Protein AF-A0A2V7FLP2-F1 (af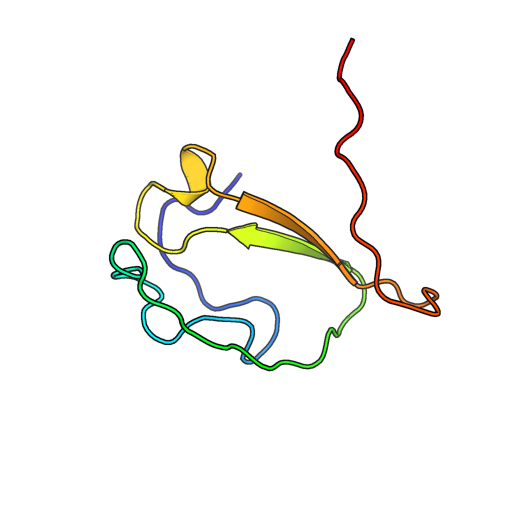db_monomer)

Mean predicted aligned error: 3.6 Å

Solvent-accessible surface area (backbone atoms only — not comparable to full-atom values): 5130 Å² total; per-residue (Å²): 133,65,57,55,47,61,70,85,58,96,34,72,58,61,54,56,98,45,44,59,81,44,76,61,90,93,60,84,82,86,63,71,60,69,88,54,72,64,46,84,46,72,52,56,44,30,26,68,44,42,24,56,77,60,42,56,48,84,39,73,32,63,90,78,65,90,67,93,80,91,76,80,81,77,83,82,129

Nearest PDB structures (foldseek):
  1a8z-assembly1_A  TM=7.344E-01  e=3.959E-01  Acidithiobacillus ferrooxidans

Sequence (77 aa):
PLPVQTVAPAIPRAFTLRLTEGLVSEATDTMRFTAHPAGEYLIFCGVPGHGAEGMWIRFRVSATAEAPALLATPATH

pLDDT: mean 93.24, std 6.88, range [46.06, 98.31]

Foldseek 3Di:
DWDQAADDDPFPQPDFPPQANDDDPPDDTDTDGDLDDFDKDKDARRHGRRRVVPRIDIDGDDPPDPDDDDDDDDDDD

Seconda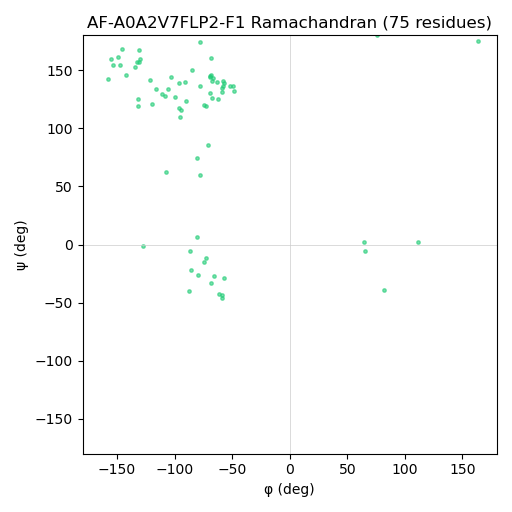ry structure (DSSP, 8-state):
---SS----SSTT-S-S-TTT-PPTT----------S-EEEEEE--STTTTTTT-EEEEEE-SS-SS----PPPPP-

Structure (mmCIF, N/CA/C/O backbone):
data_AF-A0A2V7FLP2-F1
#
_entry.id   AF-A0A2V7FLP2-F1
#
loop_
_atom_site.group_PDB
_atom_site.id
_atom_site.type_symbol
_atom_site.label_atom_id
_atom_site.label_alt_id
_atom_site.label_comp_id
_atom_site.label_asym_id
_atom_site.label_entity_id
_atom_site.label_seq_id
_atom_site.pdbx_PDB_ins_code
_atom_site.Cartn_x
_atom_site.Cartn_y
_atom_site.Cartn_z
_atom_site.occupancy
_atom_site.B_iso_or_equiv
_atom_site.auth_seq_id
_atom_site.auth_comp_id
_atom_site.auth_asym_id
_atom_site.auth_atom_id
_atom_site.pdbx_PDB_model_num
ATOM 1 N N . PRO A 1 1 ? 5.594 -15.232 4.105 1.00 75.50 1 PRO A N 1
ATOM 2 C CA . PRO A 1 1 ? 6.669 -14.919 3.129 1.00 75.50 1 PRO A CA 1
ATOM 3 C C . PRO A 1 1 ? 6.146 -13.854 2.162 1.00 75.50 1 PRO A C 1
ATOM 5 O O . PRO A 1 1 ? 4.952 -13.877 1.865 1.00 75.50 1 PRO A O 1
ATOM 8 N N . LEU A 1 2 ? 6.986 -12.907 1.739 1.00 86.81 2 LEU A N 1
ATOM 9 C CA . LEU A 1 2 ? 6.579 -11.908 0.747 1.00 86.81 2 LEU A CA 1
ATOM 10 C C . LEU A 1 2 ? 6.375 -12.567 -0.625 1.00 86.81 2 LEU A C 1
ATOM 12 O O . LEU A 1 2 ? 7.112 -13.502 -0.952 1.00 86.81 2 LEU A O 1
ATOM 16 N N . PRO A 1 3 ? 5.393 -12.112 -1.424 1.00 89.44 3 PRO A N 1
ATOM 17 C CA . PRO A 1 3 ? 5.250 -12.565 -2.800 1.00 89.44 3 PRO A CA 1
ATOM 18 C C . PRO A 1 3 ? 6.525 -12.282 -3.607 1.00 89.44 3 PRO A C 1
ATOM 20 O O . PRO A 1 3 ? 7.085 -11.192 -3.533 1.00 89.44 3 PRO A O 1
ATOM 23 N N . VAL A 1 4 ? 6.958 -13.259 -4.407 1.00 93.94 4 VAL A N 1
ATOM 24 C CA . VAL A 1 4 ? 8.097 -13.118 -5.339 1.00 93.94 4 VAL A CA 1
ATOM 25 C C . VAL A 1 4 ? 7.684 -12.555 -6.702 1.00 93.94 4 VAL A C 1
ATOM 27 O O . VAL A 1 4 ? 8.527 -12.297 -7.554 1.00 93.94 4 VAL A O 1
ATOM 30 N N . GLN A 1 5 ? 6.384 -12.374 -6.921 1.00 93.25 5 GLN A N 1
ATOM 31 C CA . GLN A 1 5 ? 5.783 -11.942 -8.177 1.00 93.25 5 GLN A CA 1
ATOM 32 C C . GLN A 1 5 ? 4.561 -11.069 -7.901 1.00 93.25 5 GLN A C 1
ATOM 34 O O . GLN A 1 5 ? 4.048 -11.031 -6.778 1.00 93.25 5 GLN A O 1
ATOM 39 N N . THR A 1 6 ? 4.068 -10.407 -8.942 1.00 94.19 6 THR A N 1
ATOM 40 C CA . THR A 1 6 ? 2.837 -9.624 -8.873 1.00 94.19 6 THR A CA 1
ATOM 41 C C . THR A 1 6 ? 1.658 -10.506 -8.464 1.00 94.19 6 THR A C 1
ATOM 43 O O . THR A 1 6 ? 1.464 -11.599 -8.999 1.00 94.19 6 THR A O 1
ATOM 46 N N . VAL A 1 7 ? 0.842 -10.014 -7.534 1.00 93.88 7 VAL A N 1
ATOM 47 C CA . VAL A 1 7 ? -0.423 -10.642 -7.134 1.00 93.88 7 VAL A CA 1
ATOM 48 C C . VAL A 1 7 ? -1.543 -9.608 -7.147 1.00 93.88 7 VAL A C 1
ATOM 50 O O . VAL A 1 7 ? -1.288 -8.404 -7.092 1.00 93.88 7 VAL A O 1
ATOM 53 N N . ALA A 1 8 ? -2.790 -10.075 -7.221 1.00 94.44 8 ALA A N 1
ATOM 54 C CA . ALA A 1 8 ? -3.944 -9.200 -7.060 1.00 94.44 8 ALA A CA 1
ATOM 55 C C . ALA A 1 8 ? -3.893 -8.500 -5.685 1.00 94.44 8 ALA A C 1
ATOM 57 O O . ALA A 1 8 ? -3.516 -9.134 -4.693 1.00 94.44 8 ALA A O 1
ATOM 58 N N . PRO A 1 9 ? -4.265 -7.211 -5.599 1.00 95.31 9 PRO A N 1
ATOM 59 C CA . PRO A 1 9 ? -4.241 -6.492 -4.334 1.00 95.31 9 PRO A CA 1
ATOM 60 C C . PRO A 1 9 ? -5.296 -7.062 -3.381 1.00 95.31 9 PRO A C 1
ATOM 62 O O . PRO A 1 9 ? -6.419 -7.362 -3.785 1.00 95.31 9 PRO A O 1
ATOM 65 N N . ALA A 1 10 ? -4.947 -7.165 -2.099 1.00 96.44 10 ALA A N 1
ATOM 66 C CA . ALA A 1 10 ? -5.863 -7.654 -1.067 1.00 96.44 10 ALA A CA 1
ATOM 67 C C . ALA A 1 10 ? -7.058 -6.710 -0.830 1.00 96.44 10 ALA A C 1
ATOM 69 O O . ALA A 1 10 ? -8.122 -7.158 -0.412 1.00 96.44 10 ALA A O 1
ATOM 70 N N . ILE A 1 11 ? -6.883 -5.412 -1.106 1.00 97.19 11 ILE A N 1
ATOM 71 C CA . ILE A 1 11 ? -7.943 -4.402 -1.062 1.00 97.19 11 ILE A CA 1
ATOM 72 C C . ILE A 1 11 ? -8.231 -3.944 -2.500 1.00 97.19 11 ILE A C 1
ATOM 74 O O . ILE A 1 11 ? -7.294 -3.575 -3.219 1.00 97.19 11 ILE A O 1
ATOM 78 N N . PRO A 1 12 ? -9.501 -3.932 -2.949 1.00 95.69 12 PRO A N 1
ATOM 79 C CA . PRO A 1 12 ? -9.847 -3.484 -4.292 1.00 95.69 12 PRO A CA 1
ATOM 80 C C . PRO A 1 12 ? -9.271 -2.100 -4.602 1.00 95.69 12 PRO A C 1
ATOM 82 O O . PRO A 1 12 ? -9.355 -1.185 -3.786 1.00 95.69 12 PRO A O 1
ATOM 85 N N . ARG A 1 13 ? -8.706 -1.941 -5.806 1.00 94.81 13 ARG A N 1
ATOM 86 C CA . ARG A 1 13 ? -8.100 -0.686 -6.303 1.00 94.81 13 ARG A CA 1
ATOM 87 C C . ARG A 1 13 ? -6.851 -0.194 -5.552 1.00 94.81 13 ARG A C 1
ATOM 89 O O . ARG A 1 13 ? -6.303 0.828 -5.958 1.00 94.81 13 ARG A O 1
ATOM 96 N N . ALA A 1 14 ? -6.348 -0.911 -4.544 1.00 96.62 14 ALA A N 1
ATOM 97 C CA . ALA A 1 14 ? -5.113 -0.565 -3.833 1.00 96.62 14 ALA A CA 1
ATOM 98 C C . ALA A 1 14 ? -3.853 -0.957 -4.634 1.00 96.62 14 ALA A C 1
ATOM 100 O O . ALA A 1 14 ? -3.061 -1.794 -4.204 1.00 96.62 14 ALA A O 1
ATOM 101 N N . PHE A 1 15 ? -3.706 -0.399 -5.838 1.00 95.25 15 PHE A N 1
ATOM 102 C CA . PHE A 1 15 ? -2.567 -0.636 -6.722 1.00 95.25 15 PHE A CA 1
ATOM 103 C C . PHE A 1 15 ? -2.310 0.543 -7.670 1.00 95.25 15 PHE A C 1
ATOM 105 O O . PHE A 1 15 ? -3.235 1.282 -8.013 1.00 95.25 15 PHE A O 1
ATOM 112 N N . THR A 1 16 ? -1.065 0.676 -8.126 1.00 94.00 16 THR A N 1
ATOM 113 C CA . THR A 1 16 ? -0.659 1.565 -9.226 1.00 94.00 16 THR A CA 1
ATOM 114 C C . THR A 1 16 ? -0.855 0.879 -10.578 1.00 94.00 16 THR A C 1
ATOM 116 O O . THR A 1 16 ? -0.734 -0.337 -10.685 1.00 94.00 16 THR A O 1
ATOM 119 N N . LEU A 1 17 ? -1.136 1.631 -11.641 1.00 89.69 17 LEU A N 1
ATOM 120 C CA . LEU A 1 17 ? -1.518 1.098 -12.957 1.00 89.69 17 LEU A CA 1
ATOM 121 C C . LEU A 1 17 ? -0.488 0.125 -13.562 1.00 89.69 17 LEU A C 1
ATOM 123 O O . LEU A 1 17 ? -0.867 -0.764 -14.320 1.00 89.69 17 LEU A O 1
ATOM 127 N N . ARG A 1 18 ? 0.797 0.284 -13.224 1.00 91.69 18 ARG A N 1
ATOM 128 C CA . ARG A 1 18 ? 1.931 -0.515 -13.722 1.00 91.69 18 ARG A CA 1
ATOM 129 C C . ARG A 1 18 ? 2.459 -1.449 -12.628 1.00 91.69 18 ARG A C 1
ATOM 131 O O . ARG A 1 18 ? 3.582 -1.301 -12.158 1.00 91.69 18 ARG A O 1
ATOM 138 N N . LEU A 1 19 ? 1.615 -2.375 -12.176 1.00 90.25 19 LEU A N 1
ATOM 139 C CA . LEU A 1 19 ? 1.909 -3.306 -11.075 1.00 90.25 19 LEU A CA 1
ATOM 140 C C . LEU A 1 19 ? 3.146 -4.183 -11.330 1.00 90.25 19 LEU A C 1
ATOM 142 O O . LEU A 1 19 ? 3.974 -4.346 -10.434 1.00 90.25 19 LEU A O 1
ATOM 146 N N . THR A 1 20 ? 3.239 -4.760 -12.531 1.00 93.88 20 THR A N 1
ATOM 147 C CA . THR A 1 20 ? 4.282 -5.731 -12.892 1.00 93.88 20 THR A CA 1
ATOM 148 C C . THR A 1 20 ? 5.532 -5.039 -13.420 1.00 93.88 20 THR A C 1
ATOM 150 O O . THR A 1 20 ? 6.643 -5.456 -13.107 1.00 93.88 20 THR A O 1
ATOM 153 N N . GLU A 1 21 ? 5.364 -3.984 -14.220 1.00 95.44 21 GLU A N 1
ATOM 154 C CA . GLU A 1 21 ? 6.472 -3.233 -14.819 1.00 95.44 21 GLU A CA 1
ATOM 155 C C . GLU A 1 21 ? 7.109 -2.243 -13.839 1.00 95.44 21 GLU A C 1
ATOM 157 O O . GLU A 1 21 ? 8.276 -1.891 -13.987 1.00 95.44 21 GLU A O 1
ATOM 162 N N . GLY A 1 22 ? 6.345 -1.784 -12.847 1.00 93.62 22 GLY A N 1
ATOM 163 C CA . GLY A 1 22 ? 6.747 -0.707 -11.956 1.00 93.62 22 GLY A CA 1
ATOM 164 C C . GLY A 1 22 ? 6.650 0.680 -12.599 1.00 93.62 22 GLY A C 1
ATOM 165 O O . GLY A 1 22 ? 6.248 0.858 -13.753 1.00 93.62 22 GLY A O 1
ATOM 166 N N . LEU A 1 23 ? 7.009 1.687 -11.806 1.00 93.88 23 LEU A N 1
ATOM 167 C CA . LEU A 1 23 ? 7.187 3.064 -12.260 1.00 93.88 23 LEU A CA 1
ATOM 168 C C . LEU A 1 23 ? 8.673 3.296 -12.541 1.00 93.88 23 LEU A C 1
ATOM 170 O O . LEU A 1 23 ? 9.525 2.848 -11.774 1.00 93.88 23 LEU A O 1
ATOM 174 N N . VAL A 1 24 ? 8.980 4.004 -13.628 1.00 93.56 24 VAL A N 1
ATOM 175 C CA . VAL A 1 24 ? 10.347 4.482 -13.879 1.00 93.56 24 VAL A CA 1
ATOM 176 C C . VAL A 1 24 ? 10.722 5.555 -12.853 1.00 93.56 24 VAL A C 1
ATOM 178 O O . VAL A 1 24 ? 9.843 6.151 -12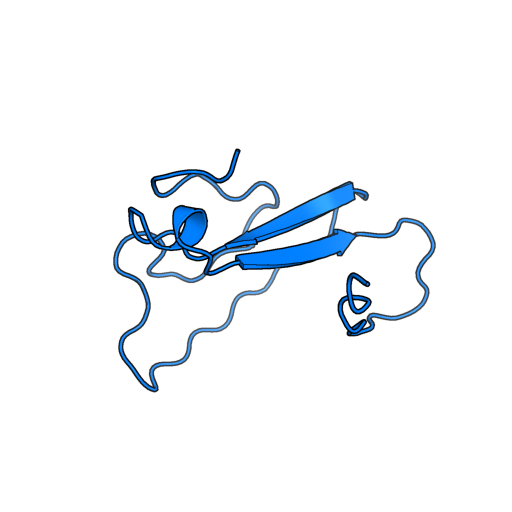.229 1.00 93.56 24 VAL A O 1
ATOM 181 N N . SER A 1 25 ? 12.018 5.811 -12.675 1.00 92.12 25 SER A N 1
ATOM 182 C CA . SER A 1 25 ? 12.504 6.854 -11.767 1.00 92.12 25 SER A CA 1
ATOM 183 C C . SER A 1 25 ? 11.781 8.181 -11.998 1.00 92.12 25 SER A C 1
ATOM 185 O O . SER A 1 25 ? 11.558 8.576 -13.139 1.00 92.12 25 SER A O 1
ATOM 187 N N . GLU A 1 26 ? 11.400 8.836 -10.900 1.00 94.00 26 GLU A N 1
ATOM 188 C CA . GLU A 1 26 ? 10.700 10.133 -10.875 1.00 94.00 26 GLU A CA 1
ATOM 189 C C . GLU A 1 26 ? 9.279 10.131 -11.474 1.00 94.00 26 GLU A C 1
ATOM 191 O O . GLU A 1 26 ? 8.552 11.117 -11.333 1.00 94.00 26 GLU A O 1
ATOM 196 N N . ALA A 1 27 ? 8.817 9.024 -12.068 1.00 94.06 27 ALA A N 1
ATOM 197 C CA . ALA A 1 27 ? 7.423 8.894 -12.467 1.00 94.06 27 ALA A CA 1
ATOM 198 C C . ALA A 1 27 ? 6.508 8.803 -11.240 1.00 94.06 27 ALA A C 1
ATOM 200 O O . ALA A 1 27 ? 6.843 8.217 -10.210 1.00 94.06 27 ALA A O 1
ATOM 201 N N . THR A 1 28 ? 5.312 9.370 -11.377 1.00 93.75 28 THR A N 1
ATOM 202 C CA . THR A 1 28 ? 4.296 9.397 -10.324 1.00 93.75 28 THR A CA 1
ATOM 203 C C . THR A 1 28 ? 3.020 8.731 -10.814 1.00 93.75 28 THR A C 1
ATOM 205 O O . THR A 1 28 ? 2.605 8.924 -11.955 1.00 93.75 28 THR A O 1
ATOM 208 N N . ASP A 1 29 ? 2.373 7.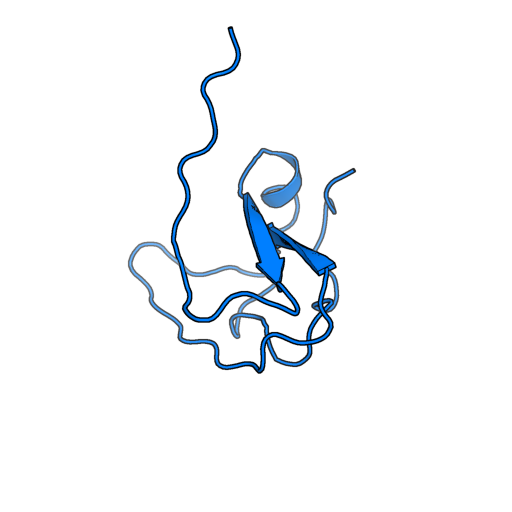983 -9.926 1.00 94.44 29 ASP A N 1
ATOM 209 C CA . ASP A 1 29 ? 1.021 7.467 -10.111 1.00 94.44 29 ASP A CA 1
ATOM 210 C C . ASP A 1 29 ? 0.214 7.691 -8.825 1.00 94.44 29 ASP A C 1
ATOM 212 O O . ASP A 1 29 ? 0.772 7.775 -7.729 1.00 94.44 29 ASP A O 1
ATOM 216 N N . THR A 1 30 ? -1.104 7.812 -8.951 1.00 94.00 30 THR A N 1
ATOM 217 C CA . THR A 1 30 ? -2.022 8.016 -7.828 1.00 94.00 30 THR A CA 1
ATOM 218 C C . THR A 1 30 ? -3.021 6.872 -7.761 1.00 94.00 30 THR A C 1
ATOM 220 O O . THR A 1 30 ? -3.833 6.682 -8.664 1.00 94.00 30 THR A O 1
ATOM 223 N N . MET A 1 31 ? -3.041 6.170 -6.629 1.00 93.56 31 MET A N 1
ATOM 224 C CA . MET A 1 31 ? -4.075 5.184 -6.317 1.00 93.56 31 MET A CA 1
ATOM 225 C C . MET A 1 31 ? -5.085 5.743 -5.312 1.00 93.56 31 MET A C 1
ATOM 227 O O . MET A 1 31 ? -4.736 6.498 -4.405 1.00 93.56 31 MET A O 1
ATOM 231 N N . ARG A 1 32 ? -6.356 5.362 -5.467 1.00 95.44 32 ARG A N 1
ATOM 232 C CA . ARG A 1 32 ? -7.442 5.689 -4.533 1.00 95.44 32 ARG A CA 1
ATOM 233 C C . ARG A 1 32 ? -8.227 4.424 -4.231 1.00 95.44 32 ARG A C 1
ATOM 235 O O . ARG A 1 32 ? -8.712 3.766 -5.150 1.00 95.44 32 ARG A O 1
ATOM 242 N N . PHE A 1 33 ? -8.358 4.112 -2.951 1.00 95.94 33 PHE A N 1
ATOM 243 C CA . PHE A 1 33 ? -9.088 2.954 -2.458 1.00 95.94 33 PHE A CA 1
ATOM 244 C C . PHE A 1 33 ? -9.684 3.261 -1.084 1.00 95.94 33 PHE A C 1
ATOM 246 O O . PHE A 1 33 ? -9.250 4.188 -0.397 1.00 95.94 33 PHE A O 1
ATOM 253 N N . THR A 1 34 ? -10.669 2.469 -0.679 1.00 96.62 34 THR A N 1
ATOM 254 C CA . THR A 1 34 ? -11.212 2.499 0.681 1.00 96.62 34 THR A CA 1
ATOM 255 C C . THR A 1 34 ? -10.423 1.522 1.543 1.00 96.62 34 THR A C 1
ATOM 257 O O . THR A 1 34 ? -10.352 0.342 1.214 1.00 96.62 34 THR A O 1
ATOM 260 N N . ALA A 1 35 ? -9.833 1.994 2.642 1.00 96.38 35 ALA A N 1
ATOM 261 C CA . ALA A 1 35 ? -9.099 1.155 3.587 1.00 96.38 35 ALA A CA 1
ATOM 262 C C . ALA A 1 35 ? -10.067 0.261 4.386 1.00 96.38 35 ALA A C 1
ATOM 264 O O . ALA A 1 35 ? -10.531 0.631 5.462 1.00 96.38 35 ALA A O 1
ATOM 265 N N . HIS A 1 36 ? -10.419 -0.892 3.817 1.00 95.88 36 HIS A N 1
ATOM 266 C CA . HIS A 1 36 ? -11.323 -1.884 4.396 1.00 95.88 36 HIS A CA 1
ATOM 267 C C . HIS A 1 36 ? -11.062 -3.264 3.754 1.00 95.88 36 HIS A C 1
ATOM 269 O O . HIS A 1 36 ? -10.840 -3.313 2.540 1.00 95.88 36 HIS A O 1
ATOM 275 N N . PRO A 1 37 ? -11.139 -4.380 4.507 1.00 97.25 37 PRO A N 1
ATOM 276 C CA . PRO A 1 37 ? -11.466 -4.482 5.935 1.00 97.25 37 PRO A CA 1
ATOM 277 C C . PRO A 1 37 ? -10.306 -4.116 6.872 1.00 97.25 37 PRO A C 1
ATOM 279 O O . PRO A 1 37 ? -9.196 -3.838 6.428 1.00 97.25 37 PRO A O 1
ATOM 282 N N . ALA A 1 38 ? -10.586 -4.070 8.179 1.00 98.31 38 ALA A N 1
ATOM 283 C CA . ALA A 1 38 ? -9.544 -3.929 9.192 1.00 98.31 38 ALA A CA 1
ATOM 284 C C . ALA A 1 38 ? -8.600 -5.140 9.156 1.00 98.31 38 ALA A C 1
ATOM 286 O O . ALA A 1 38 ? -9.048 -6.276 8.994 1.00 98.31 38 ALA A O 1
ATOM 287 N N . GLY A 1 39 ? -7.303 -4.895 9.318 1.00 98.00 39 GLY A N 1
ATOM 288 C CA . GLY A 1 39 ? -6.287 -5.931 9.208 1.00 98.00 39 GLY A CA 1
ATOM 289 C C . GLY A 1 39 ? -4.875 -5.387 9.026 1.00 98.00 39 GLY A C 1
ATOM 290 O O . GLY A 1 39 ? -4.651 -4.182 8.886 1.00 98.00 39 GLY A O 1
ATOM 291 N N . GLU A 1 40 ? -3.929 -6.319 9.020 1.00 97.12 40 GLU A N 1
ATOM 292 C CA . GLU A 1 40 ? -2.519 -6.072 8.740 1.00 97.12 40 GLU A CA 1
ATOM 293 C C . GLU A 1 40 ? -2.217 -6.445 7.288 1.00 97.12 40 GLU A C 1
ATOM 295 O O . GLU A 1 40 ? -2.493 -7.561 6.842 1.00 97.12 40 GLU A O 1
ATOM 300 N N . TYR A 1 41 ? -1.629 -5.508 6.557 1.00 96.44 41 TYR A N 1
ATOM 301 C CA . TYR A 1 41 ? -1.301 -5.636 5.147 1.00 96.44 41 TYR A CA 1
ATOM 302 C C . TYR A 1 41 ? 0.144 -5.213 4.894 1.00 96.44 41 TYR A C 1
ATOM 304 O O . TYR A 1 41 ? 0.810 -4.573 5.714 1.00 96.44 41 TYR A O 1
ATOM 312 N N . LEU A 1 42 ? 0.614 -5.540 3.697 1.00 95.81 42 LEU A N 1
ATOM 313 C CA . LEU A 1 42 ? 1.855 -5.021 3.149 1.00 95.81 42 LEU A CA 1
ATOM 314 C C . LEU A 1 42 ? 1.518 -4.190 1.918 1.00 95.81 42 LEU A C 1
ATOM 316 O O . LEU A 1 42 ? 0.758 -4.634 1.058 1.00 95.81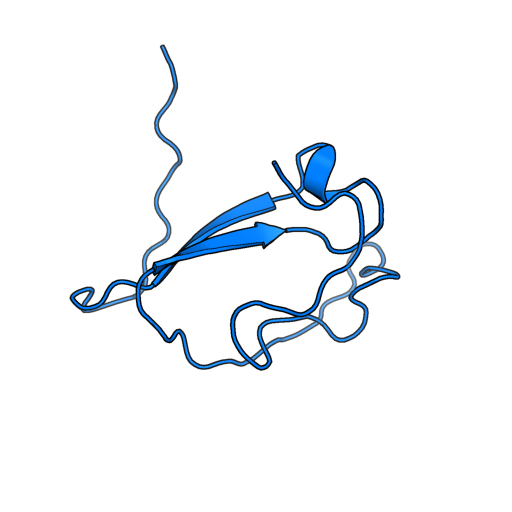 42 LEU A O 1
ATOM 320 N N . ILE A 1 43 ? 2.117 -3.009 1.824 1.00 95.25 43 ILE A N 1
ATOM 321 C CA . ILE A 1 43 ? 2.275 -2.326 0.542 1.00 95.25 43 ILE A CA 1
ATOM 322 C C . ILE A 1 43 ? 3.657 -2.735 0.053 1.00 95.25 43 ILE A C 1
ATOM 324 O O . ILE A 1 43 ? 4.647 -2.446 0.718 1.00 95.25 43 ILE A O 1
ATOM 328 N N . PHE A 1 44 ? 3.730 -3.447 -1.066 1.00 95.62 44 PHE A N 1
ATOM 329 C CA . PHE A 1 44 ? 4.983 -3.976 -1.601 1.00 95.62 44 PHE A CA 1
ATOM 330 C C . PHE A 1 44 ? 5.103 -3.683 -3.098 1.00 95.62 44 PHE A C 1
ATOM 332 O O . PHE A 1 44 ? 4.101 -3.458 -3.779 1.00 95.62 44 PHE A O 1
ATOM 339 N N . CYS A 1 45 ? 6.332 -3.674 -3.612 1.00 95.75 45 CYS A N 1
ATOM 340 C CA . CYS A 1 45 ? 6.584 -3.519 -5.040 1.00 95.75 45 CYS A CA 1
ATOM 341 C C . CYS A 1 45 ? 6.208 -4.808 -5.786 1.00 95.75 45 CYS A C 1
ATOM 343 O O . CYS A 1 45 ? 6.780 -5.865 -5.528 1.00 95.75 45 CYS A O 1
ATOM 345 N N . GLY A 1 46 ? 5.247 -4.712 -6.709 1.00 95.12 46 GLY A N 1
ATOM 346 C CA . GLY A 1 46 ? 4.734 -5.849 -7.478 1.00 95.12 46 GLY A CA 1
ATOM 347 C C . GLY A 1 46 ? 5.683 -6.387 -8.552 1.00 95.12 46 GLY A C 1
ATOM 348 O O . GLY A 1 46 ? 5.426 -7.475 -9.068 1.00 95.12 46 GLY A O 1
ATOM 349 N N . VAL A 1 47 ? 6.764 -5.667 -8.874 1.00 96.12 47 VAL A N 1
ATOM 350 C CA . VAL A 1 47 ? 7.799 -6.121 -9.813 1.00 96.12 47 VAL A CA 1
ATOM 351 C C . VAL A 1 47 ? 8.404 -7.430 -9.288 1.00 96.12 47 VAL A C 1
ATOM 353 O O . VAL A 1 47 ? 8.746 -7.497 -8.102 1.00 96.12 47 VAL A O 1
ATOM 356 N N . PRO A 1 48 ? 8.535 -8.479 -10.121 1.00 96.25 48 PRO A N 1
ATOM 357 C CA . PRO A 1 48 ? 9.103 -9.752 -9.689 1.00 96.25 48 PRO A CA 1
ATOM 358 C C . PRO A 1 48 ? 10.430 -9.591 -8.931 1.00 96.25 48 PRO A C 1
ATOM 360 O O . PRO A 1 48 ? 11.317 -8.851 -9.348 1.00 96.25 48 PRO A O 1
ATOM 363 N N . GLY A 1 49 ? 10.547 -10.263 -7.786 1.00 95.44 49 GLY A N 1
ATOM 364 C CA . GLY A 1 49 ? 11.694 -10.188 -6.875 1.00 95.44 49 GLY A CA 1
ATOM 365 C C . GLY A 1 49 ? 11.695 -8.988 -5.920 1.00 95.44 49 GLY A C 1
ATOM 366 O O . GLY A 1 49 ? 11.998 -9.162 -4.745 1.00 95.44 49 GLY A O 1
ATOM 367 N N . HIS A 1 50 ? 11.285 -7.792 -6.350 1.00 96.25 50 HIS A N 1
ATOM 368 C CA . HIS A 1 50 ? 11.493 -6.552 -5.581 1.00 96.25 50 HIS A CA 1
ATOM 369 C C . HIS A 1 50 ? 10.862 -6.577 -4.180 1.00 96.25 50 HIS A C 1
ATOM 371 O O . HIS A 1 50 ? 11.487 -6.166 -3.201 1.00 96.25 50 HIS A O 1
ATOM 377 N N . GLY A 1 51 ? 9.628 -7.078 -4.065 1.00 95.12 51 GLY A N 1
ATOM 378 C CA . GLY A 1 51 ? 8.966 -7.240 -2.771 1.00 95.12 51 GLY A CA 1
ATOM 379 C C . GLY A 1 51 ? 9.720 -8.193 -1.837 1.00 95.12 51 GLY A C 1
ATOM 380 O O . GLY A 1 51 ? 9.890 -7.883 -0.661 1.00 95.12 51 GLY A O 1
ATOM 381 N N . ALA A 1 52 ? 10.214 -9.321 -2.349 1.00 93.62 52 ALA A N 1
ATOM 382 C CA . ALA A 1 52 ? 10.981 -10.289 -1.564 1.00 93.62 52 ALA A CA 1
ATOM 383 C C . ALA A 1 52 ? 12.354 -9.742 -1.129 1.00 93.62 52 ALA A C 1
ATOM 385 O O . ALA A 1 52 ? 12.782 -10.019 -0.011 1.00 93.62 52 ALA A O 1
ATOM 386 N N . GLU A 1 53 ? 12.975 -8.895 -1.955 1.00 95.69 53 GLU A N 1
ATOM 387 C CA . GLU A 1 53 ? 14.264 -8.234 -1.687 1.00 95.69 53 GLU A CA 1
ATOM 388 C C . GLU A 1 53 ? 14.157 -6.990 -0.780 1.00 95.69 53 GLU A C 1
ATOM 390 O O . GLU A 1 53 ? 15.139 -6.285 -0.558 1.00 95.69 53 GLU A O 1
ATOM 395 N N . GLY A 1 54 ? 12.974 -6.703 -0.225 1.00 94.19 54 GLY A N 1
ATOM 396 C CA . GLY A 1 54 ? 12.813 -5.675 0.810 1.00 94.19 54 GLY A CA 1
ATOM 397 C C . GLY A 1 54 ? 12.044 -4.423 0.395 1.00 94.19 54 GLY A C 1
ATOM 398 O O . GLY A 1 54 ? 11.869 -3.530 1.223 1.00 94.19 54 GLY A O 1
ATOM 399 N N . MET A 1 55 ? 11.527 -4.337 -0.836 1.00 96.06 55 MET A N 1
ATOM 400 C CA . MET A 1 55 ? 10.706 -3.195 -1.260 1.00 96.06 55 MET A CA 1
ATOM 401 C C . MET A 1 55 ? 9.260 -3.325 -0.773 1.00 96.06 55 MET A C 1
ATOM 403 O O . MET A 1 55 ? 8.342 -3.624 -1.544 1.00 96.06 55 MET A O 1
ATOM 407 N N . TRP A 1 56 ? 9.054 -3.098 0.520 1.00 95.00 56 TRP A N 1
ATOM 408 C CA . TRP A 1 56 ? 7.736 -3.112 1.145 1.00 95.00 56 TRP A CA 1
ATOM 409 C C 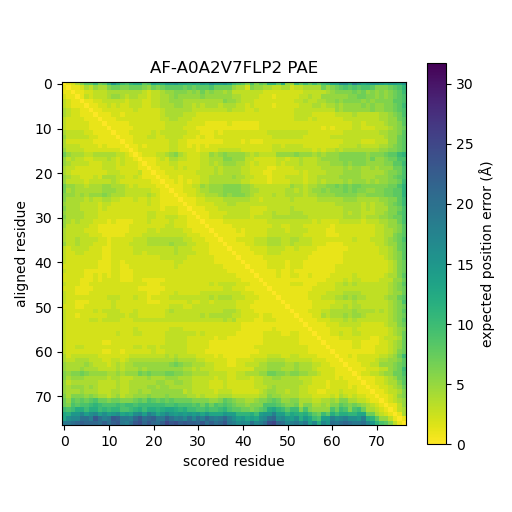. TRP A 1 56 ? 7.685 -2.260 2.411 1.00 95.00 56 TRP A C 1
ATOM 411 O O . TRP A 1 56 ? 8.694 -1.988 3.057 1.00 95.00 56 TRP A O 1
ATOM 421 N N . ILE A 1 57 ? 6.469 -1.877 2.788 1.00 94.12 57 ILE A N 1
ATOM 422 C CA . ILE A 1 57 ? 6.140 -1.261 4.072 1.00 94.12 57 ILE A CA 1
ATOM 423 C C . ILE A 1 57 ? 4.938 -1.968 4.700 1.00 94.12 57 ILE A C 1
ATOM 425 O O . ILE A 1 57 ? 4.124 -2.591 4.011 1.00 94.12 57 ILE A O 1
ATOM 429 N N . ARG A 1 58 ? 4.808 -1.853 6.025 1.00 95.19 58 ARG A N 1
ATOM 430 C CA . ARG A 1 58 ? 3.610 -2.299 6.747 1.00 95.19 58 ARG A CA 1
ATOM 431 C C . ARG A 1 58 ? 2.493 -1.281 6.573 1.00 95.19 58 ARG A C 1
ATOM 433 O O . ARG A 1 58 ? 2.721 -0.081 6.705 1.00 95.19 58 ARG A O 1
ATOM 440 N N . PHE A 1 59 ? 1.288 -1.774 6.329 1.00 96.31 59 PHE A N 1
ATOM 441 C CA . PHE A 1 59 ? 0.084 -0.963 6.260 1.00 96.31 59 PHE A CA 1
ATOM 442 C C . PHE A 1 59 ? -1.003 -1.608 7.110 1.00 96.31 59 PHE A C 1
ATOM 444 O O . PHE A 1 59 ? -1.417 -2.732 6.849 1.00 96.31 59 PHE A O 1
ATOM 451 N N . ARG A 1 60 ? -1.471 -0.889 8.129 1.00 96.81 60 ARG A N 1
ATOM 452 C CA . ARG A 1 60 ? -2.534 -1.362 9.014 1.00 96.81 60 ARG A CA 1
ATOM 453 C C . ARG A 1 60 ? -3.816 -0.598 8.744 1.00 96.81 60 ARG A C 1
ATOM 455 O O . ARG A 1 60 ? -3.837 0.629 8.844 1.00 96.81 60 ARG A O 1
ATOM 462 N N . VAL A 1 61 ? -4.898 -1.331 8.525 1.00 97.81 61 VAL A N 1
ATOM 463 C CA . VAL A 1 61 ? -6.255 -0.787 8.570 1.00 97.81 61 VAL A CA 1
ATOM 464 C C . VAL A 1 61 ? -6.814 -1.055 9.964 1.00 97.81 61 VAL A C 1
ATOM 466 O O . VAL A 1 61 ? -7.064 -2.199 10.331 1.00 97.81 61 VAL A O 1
ATOM 469 N N . SER A 1 62 ? -6.977 -0.004 10.768 1.00 97.19 62 SER A N 1
ATOM 470 C CA . SER A 1 62 ? -7.551 -0.113 12.115 1.00 97.19 62 SER A CA 1
ATOM 471 C C . SER A 1 62 ? -9.064 0.081 12.079 1.00 97.19 62 SER A C 1
ATOM 473 O O . SER A 1 62 ? -9.551 0.980 11.401 1.00 97.19 62 SER A O 1
ATOM 475 N N . ALA A 1 63 ?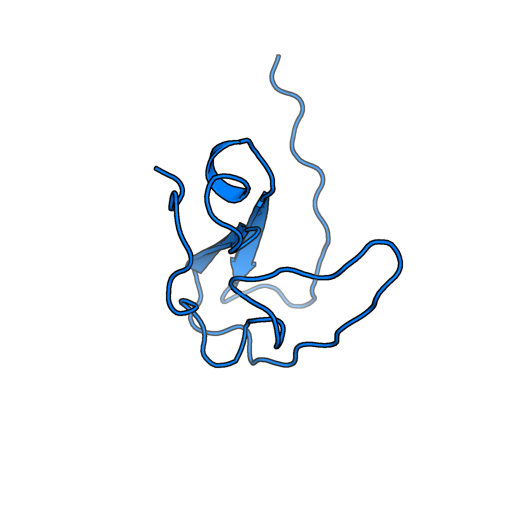 -9.800 -0.706 12.866 1.00 97.06 63 ALA A N 1
ATOM 476 C CA . ALA A 1 63 ? -11.236 -0.511 13.071 1.00 97.06 63 ALA A CA 1
ATOM 477 C C . ALA A 1 63 ? -11.564 0.687 13.984 1.00 97.06 63 ALA A C 1
ATOM 479 O O . ALA A 1 63 ? -12.711 1.116 14.041 1.00 97.06 63 ALA A O 1
ATOM 480 N N . THR A 1 64 ? -10.574 1.199 14.721 1.00 96.62 64 THR A N 1
ATOM 481 C CA . THR A 1 64 ? -10.765 2.198 15.786 1.00 96.62 64 THR A CA 1
ATOM 482 C C . THR A 1 64 ? -9.885 3.434 15.635 1.00 96.62 64 THR A C 1
ATOM 484 O O . THR A 1 64 ? -9.944 4.325 16.476 1.00 96.62 64 THR A O 1
ATOM 487 N N . ALA A 1 65 ? -9.034 3.501 14.605 1.00 95.62 65 ALA A N 1
ATOM 488 C CA . ALA A 1 65 ? -8.232 4.700 14.382 1.00 95.62 65 ALA A CA 1
ATOM 489 C C . ALA A 1 65 ? -9.135 5.849 13.928 1.00 95.62 65 ALA A C 1
ATOM 491 O O . ALA A 1 65 ? -9.912 5.698 12.991 1.00 95.62 65 ALA A O 1
ATOM 492 N N . GLU A 1 66 ? -8.988 6.999 14.574 1.00 95.75 66 GLU A N 1
ATOM 493 C CA . GLU A 1 66 ? -9.770 8.198 14.266 1.00 95.75 66 GLU A CA 1
ATOM 494 C C . GLU A 1 66 ? -9.146 9.027 13.128 1.00 95.75 66 GLU A C 1
ATOM 496 O O . GLU A 1 66 ? -9.837 9.764 12.431 1.00 95.75 66 GLU A O 1
ATOM 501 N N . ALA A 1 67 ? -7.840 8.861 12.890 1.00 95.62 67 ALA A N 1
ATOM 502 C CA . ALA A 1 67 ? -7.095 9.531 11.829 1.00 95.62 67 ALA A CA 1
ATOM 503 C C . ALA A 1 67 ? -5.956 8.641 11.285 1.00 95.62 67 ALA A C 1
ATOM 505 O O . ALA A 1 67 ? -5.454 7.770 12.007 1.00 95.62 67 ALA A O 1
ATOM 506 N N . PRO A 1 68 ? -5.515 8.843 10.026 1.00 95.19 68 PRO A N 1
ATOM 507 C CA . PRO A 1 68 ? -4.334 8.173 9.490 1.00 95.19 68 PRO A CA 1
ATOM 508 C C . PRO A 1 68 ? -3.056 8.692 10.159 1.00 95.19 68 PRO A C 1
ATOM 510 O O . PRO A 1 68 ? -2.929 9.879 10.452 1.00 95.19 68 PRO A O 1
ATOM 513 N N . ALA A 1 69 ? -2.079 7.807 10.352 1.00 95.50 69 ALA A N 1
ATOM 514 C CA . ALA A 1 69 ? -0.780 8.155 10.917 1.00 95.50 69 ALA A CA 1
ATOM 515 C C . ALA A 1 69 ? 0.345 7.370 10.233 1.00 95.50 69 ALA A C 1
ATOM 517 O O . ALA A 1 69 ? 0.169 6.205 9.870 1.00 95.50 69 ALA A O 1
ATOM 518 N N . LEU A 1 70 ? 1.512 8.004 10.104 1.00 94.94 70 LEU A N 1
ATOM 519 C CA . LEU A 1 70 ? 2.763 7.338 9.752 1.00 94.94 70 LEU A CA 1
ATOM 520 C C . LEU A 1 70 ? 3.526 7.043 11.041 1.00 94.94 70 LEU A C 1
ATOM 522 O O . LEU A 1 70 ? 3.881 7.956 11.782 1.00 94.94 70 LEU A O 1
ATOM 526 N N . LEU A 1 71 ? 3.752 5.761 11.313 1.00 92.25 71 LEU A N 1
ATOM 527 C CA . LEU A 1 71 ? 4.475 5.302 12.493 1.00 92.25 71 LEU A CA 1
ATOM 528 C C . LEU A 1 71 ? 5.867 4.833 12.076 1.00 92.25 71 LEU A C 1
ATOM 530 O O . LEU A 1 71 ? 6.009 4.091 11.103 1.00 92.25 71 LEU A O 1
ATOM 534 N N . ALA A 1 72 ? 6.890 5.253 12.817 1.00 89.50 72 ALA A N 1
ATOM 535 C CA . ALA A 1 72 ? 8.242 4.755 12.611 1.00 89.50 72 ALA A CA 1
ATOM 536 C C . ALA A 1 72 ? 8.317 3.263 12.969 1.00 89.50 72 ALA A C 1
ATOM 538 O O . ALA A 1 72 ? 7.687 2.810 13.927 1.00 89.50 72 ALA A O 1
ATOM 539 N N . THR A 1 73 ? 9.117 2.503 12.216 1.00 83.19 73 THR A N 1
ATOM 540 C CA . THR A 1 73 ? 9.451 1.133 12.620 1.00 83.19 73 THR A CA 1
ATOM 541 C C . THR A 1 73 ? 10.324 1.214 13.876 1.00 83.19 73 THR A C 1
ATOM 543 O O . THR A 1 73 ? 11.330 1.925 13.838 1.00 83.19 73 THR A O 1
ATOM 546 N N . PRO A 1 74 ? 9.969 0.534 14.983 1.00 82.94 74 PRO A N 1
ATOM 547 C CA . PRO A 1 74 ? 10.818 0.503 16.167 1.00 82.94 74 PRO A CA 1
ATOM 548 C C . PRO A 1 74 ? 12.207 -0.031 15.816 1.00 82.94 74 PRO A C 1
ATOM 550 O O . PRO A 1 74 ? 12.320 -0.994 15.056 1.00 82.94 74 PRO A O 1
ATOM 553 N N . ALA A 1 75 ? 13.255 0.574 16.375 1.00 83.00 75 ALA A N 1
ATOM 554 C CA . ALA A 1 75 ? 14.596 0.018 16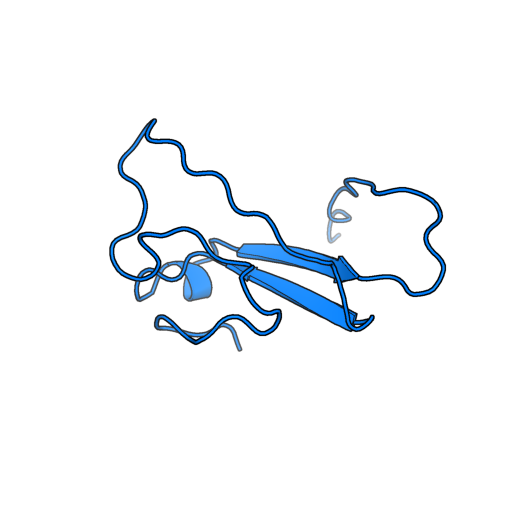.263 1.00 83.00 75 ALA A CA 1
ATOM 555 C C . ALA A 1 75 ? 14.620 -1.359 16.941 1.00 83.00 75 ALA A C 1
ATOM 557 O O . ALA A 1 75 ? 14.237 -1.495 18.104 1.00 83.00 75 ALA A O 1
ATOM 558 N N . THR A 1 76 ? 15.045 -2.386 16.214 1.00 75.75 76 THR A N 1
ATOM 559 C CA . THR A 1 76 ? 15.420 -3.667 16.817 1.00 75.75 76 THR A CA 1
ATOM 560 C C . THR A 1 76 ? 16.770 -3.493 17.507 1.00 75.75 76 THR A C 1
ATOM 562 O O . THR A 1 76 ? 17.735 -3.106 16.848 1.00 75.75 76 THR A O 1
ATOM 565 N N . HIS A 1 77 ? 16.801 -3.728 18.822 1.00 46.06 77 HIS A N 1
ATOM 566 C CA . HIS A 1 77 ? 18.031 -3.899 19.600 1.00 46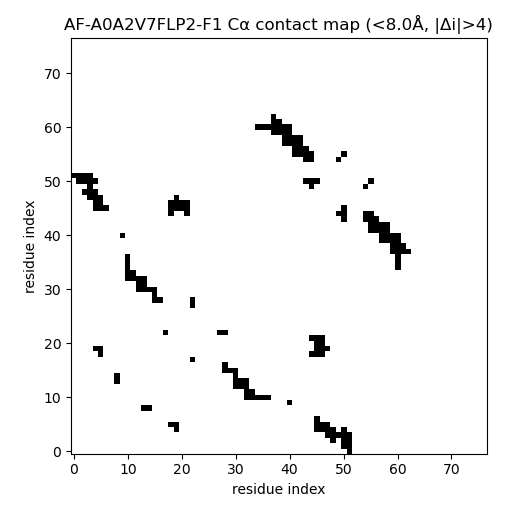.06 77 HIS A CA 1
ATOM 567 C C . HIS A 1 77 ? 18.749 -5.196 19.222 1.00 46.06 77 HIS A C 1
ATOM 569 O O . HIS A 1 77 ? 18.041 -6.177 18.896 1.00 46.06 77 HIS A O 1
#

Radius of gyration: 13.62 Å; Cα contacts (8 Å, |Δi|>4): 95; chains: 1; bounding box: 30×25×34 Å